Protein AF-G2LES9-F1 (afdb_monomer_lite)

Secondary structure (DSSP, 8-state):
--HHHHHHHHT--HHHHHHHHHHHT--SS--HHHHHHHHHHHHHTSTT--SHHHHHHHHHHHHHHHHHHHHHHHHHHHHHHHHHHHHHHHHHH--SHHHHHHHHHHHHHHHHHHHHHHHHHHHHHHHTT-S--TT--------------S---------

Organism: Chloracidobacterium thermophilum (strain B) (NCBI:txid981222)

pLDDT: mean 82.45, std 17.4, range [36.31, 98.56]

Foldseek 3Di:
DALVVVCVVVVHDSVVVCVVCVVVVVPRRDPVVVVVVVVVLCVQCLVPPPDPVSSVVSNVVLVVVVVVLVVVLVVLVVVLVVLCVQLVVQLVPDPDPVSVVVSVVSNVVSVVSVVVSVVVSVVVCVVSVVPPPVDPPPPDDDDDPDPPDPDDPDDDDDD

Radius of gyration: 29.1 Å; chains: 1; bounding box: 66×72×70 Å

Structure (mmCIF, N/CA/C/O backbone):
data_AF-G2LES9-F1
#
_entry.id   AF-G2LES9-F1
#
loop_
_atom_site.group_PDB
_atom_site.id
_atom_site.type_symbol
_atom_site.label_atom_id
_atom_site.label_alt_id
_atom_site.label_comp_id
_atom_site.label_asym_id
_atom_site.label_entity_id
_atom_site.label_seq_id
_atom_site.pdbx_PDB_ins_code
_atom_site.Cartn_x
_atom_site.Cartn_y
_atom_site.Cartn_z
_atom_site.occupancy
_atom_site.B_iso_or_equiv
_atom_site.auth_seq_id
_atom_site.auth_comp_id
_atom_site.auth_asym_id
_atom_site.auth_atom_id
_atom_site.pdbx_PDB_model_num
ATOM 1 N N . MET A 1 1 ? 8.721 14.436 -26.301 1.00 60.56 1 MET A N 1
ATOM 2 C CA . MET A 1 1 ? 8.554 14.852 -27.720 1.00 60.56 1 MET A CA 1
ATOM 3 C C . MET A 1 1 ? 9.693 15.805 -28.060 1.00 60.56 1 MET A C 1
ATOM 5 O O . MET A 1 1 ? 9.880 16.737 -27.299 1.00 60.56 1 MET A O 1
ATOM 9 N N . SER A 1 2 ? 10.484 15.575 -29.116 1.00 77.31 2 SER A N 1
ATOM 10 C CA . SER A 1 2 ? 11.692 16.388 -29.361 1.00 77.31 2 SER A CA 1
ATOM 11 C C . SER A 1 2 ? 11.376 17.762 -29.967 1.00 7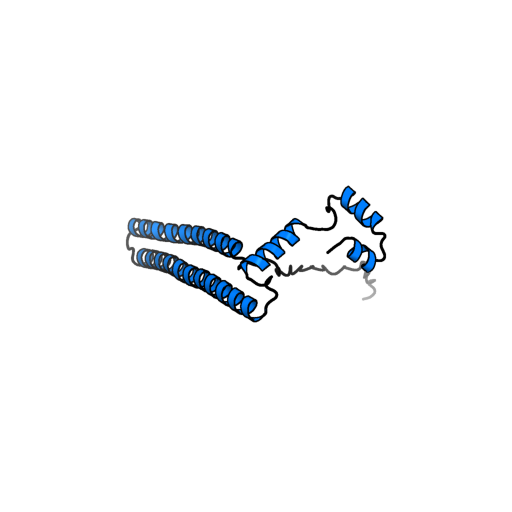7.31 2 SER A C 1
ATOM 13 O O . SER A 1 2 ? 10.413 17.911 -30.722 1.00 77.31 2 SER A O 1
ATOM 15 N N . PHE A 1 3 ? 12.233 18.760 -29.723 1.00 83.88 3 PHE A N 1
ATOM 16 C CA . PHE A 1 3 ? 12.099 20.095 -30.329 1.00 83.88 3 PHE A CA 1
ATOM 17 C C . PHE A 1 3 ? 12.134 20.090 -31.864 1.00 83.88 3 PHE A C 1
ATOM 19 O O . PHE A 1 3 ? 11.560 20.978 -32.483 1.00 83.88 3 PHE A O 1
ATOM 26 N N . GLY A 1 4 ? 12.753 19.088 -32.499 1.00 82.25 4 GLY A N 1
ATOM 27 C CA . GLY A 1 4 ? 12.706 18.938 -33.961 1.00 82.25 4 GLY A CA 1
ATOM 28 C C . GLY A 1 4 ? 11.319 18.537 -34.477 1.00 82.25 4 GLY A C 1
ATOM 29 O O . GLY A 1 4 ? 10.878 19.011 -35.523 1.00 82.25 4 GLY A O 1
ATOM 30 N N . LEU A 1 5 ? 10.604 17.710 -33.712 1.00 79.56 5 LEU A N 1
ATOM 31 C CA . LEU A 1 5 ? 9.234 17.307 -34.025 1.00 79.56 5 LEU A CA 1
ATOM 32 C C . LEU A 1 5 ? 8.253 18.465 -33.779 1.00 79.56 5 LEU A C 1
ATOM 34 O O . LEU A 1 5 ? 7.326 18.663 -34.559 1.00 79.56 5 LEU A O 1
ATOM 38 N N . LEU A 1 6 ? 8.513 19.272 -32.744 1.00 81.81 6 LEU A N 1
ATOM 39 C CA . LEU A 1 6 ? 7.775 20.502 -32.445 1.00 81.81 6 LEU A CA 1
ATOM 40 C C . LEU A 1 6 ? 7.964 21.559 -33.551 1.00 81.81 6 LEU A C 1
ATOM 42 O O . LEU A 1 6 ? 6.986 22.099 -34.059 1.00 81.81 6 LEU A O 1
ATOM 46 N N . ALA A 1 7 ? 9.210 21.783 -33.981 1.00 87.81 7 ALA A N 1
ATOM 47 C CA . ALA A 1 7 ? 9.557 22.670 -35.092 1.00 87.81 7 ALA A CA 1
ATOM 48 C C . ALA A 1 7 ? 8.805 22.295 -36.376 1.00 87.81 7 ALA A C 1
ATOM 50 O O . ALA A 1 7 ? 8.155 23.134 -36.994 1.00 87.81 7 ALA A O 1
ATOM 51 N N . SER A 1 8 ? 8.828 21.006 -36.725 1.00 88.06 8 SER A N 1
ATOM 52 C CA . SER A 1 8 ? 8.181 20.491 -37.936 1.00 88.06 8 SER A CA 1
ATOM 53 C C . SER A 1 8 ? 6.654 20.592 -37.874 1.00 88.06 8 SER A C 1
ATOM 55 O O . SER A 1 8 ? 6.022 20.912 -38.873 1.00 88.06 8 SER A O 1
ATOM 57 N N . ARG A 1 9 ? 6.050 20.345 -36.703 1.00 88.62 9 ARG A N 1
ATOM 58 C CA . ARG A 1 9 ? 4.591 20.392 -36.520 1.00 88.62 9 ARG A CA 1
ATOM 59 C C . ARG A 1 9 ? 4.026 21.808 -36.619 1.00 88.62 9 ARG A C 1
ATOM 61 O O . ARG A 1 9 ? 2.934 21.977 -37.146 1.00 88.62 9 ARG A O 1
ATOM 68 N N . TYR A 1 10 ? 4.742 22.794 -36.088 1.00 88.56 10 TYR A N 1
ATOM 69 C CA . TYR A 1 10 ? 4.253 24.173 -36.004 1.00 88.56 10 TYR A CA 1
ATOM 70 C C . TYR A 1 10 ? 4.901 25.114 -37.028 1.00 88.56 10 TYR A C 1
ATOM 72 O O . TYR A 1 10 ? 4.601 26.303 -37.026 1.00 88.56 10 TYR A O 1
ATOM 80 N N . GLY A 1 11 ? 5.784 24.607 -37.897 1.00 89.06 11 GLY A N 1
ATOM 81 C CA . GLY A 1 11 ? 6.499 25.421 -38.887 1.00 89.06 11 GLY A CA 1
ATOM 82 C C . GLY A 1 11 ? 7.438 26.457 -38.259 1.00 89.06 11 GLY A C 1
ATOM 83 O O . GLY A 1 11 ? 7.713 27.490 -38.861 1.00 89.06 11 GLY A O 1
ATOM 84 N N . ILE A 1 12 ? 7.904 26.206 -37.033 1.00 88.88 12 ILE A N 1
ATOM 85 C CA . ILE A 1 12 ? 8.750 27.126 -36.265 1.00 88.88 12 ILE A CA 1
ATOM 86 C C . ILE A 1 12 ? 10.206 26.679 -36.389 1.00 88.88 12 ILE A C 1
ATOM 88 O O . ILE A 1 12 ? 10.505 25.489 -36.317 1.00 88.88 12 ILE A O 1
ATOM 92 N N . ASP A 1 13 ? 11.132 27.631 -36.514 1.00 90.88 13 ASP A N 1
ATOM 93 C CA . ASP A 1 13 ? 12.568 27.349 -36.482 1.00 90.88 13 ASP A CA 1
ATOM 94 C C . ASP A 1 13 ? 12.971 26.633 -35.176 1.00 90.88 13 ASP A C 1
ATOM 96 O O . ASP A 1 13 ? 12.732 27.114 -34.063 1.00 90.88 13 ASP A O 1
ATOM 100 N N . LYS A 1 14 ? 13.649 25.487 -35.307 1.00 85.50 14 LYS A N 1
ATOM 101 C CA . LYS A 1 14 ? 14.159 24.712 -34.169 1.00 85.50 14 LYS A CA 1
ATOM 102 C C . LYS A 1 14 ? 15.077 25.561 -33.288 1.00 85.50 14 LYS A C 1
ATOM 104 O O . LYS A 1 14 ? 15.033 25.426 -32.065 1.00 85.50 14 LYS A O 1
ATOM 109 N N . ALA A 1 15 ? 15.894 26.439 -33.875 1.00 88.06 15 ALA A N 1
ATOM 110 C CA . ALA A 1 15 ? 16.781 27.287 -33.087 1.00 88.06 15 ALA A CA 1
ATOM 111 C C . ALA A 1 15 ? 16.002 28.349 -32.291 1.00 88.06 15 ALA A C 1
ATOM 113 O O . ALA A 1 15 ? 16.407 28.680 -31.176 1.00 88.06 15 ALA A O 1
ATOM 114 N N . ALA A 1 16 ? 14.855 28.826 -32.787 1.00 88.12 16 ALA A N 1
ATOM 115 C CA . ALA A 1 16 ? 13.952 29.697 -32.034 1.00 88.12 16 ALA A CA 1
ATOM 116 C C . ALA A 1 16 ? 13.348 28.987 -30.812 1.00 88.12 16 ALA A C 1
ATOM 118 O O . ALA A 1 16 ? 13.348 29.556 -29.720 1.00 88.12 16 ALA A O 1
ATOM 119 N N . ILE A 1 17 ? 12.931 27.726 -30.968 1.00 84.31 17 ILE A N 1
ATOM 120 C CA . ILE A 1 17 ? 12.437 26.894 -29.858 1.00 84.31 17 ILE A CA 1
ATOM 121 C C . ILE A 1 17 ? 13.537 26.682 -28.810 1.00 84.31 17 ILE A C 1
ATOM 123 O O . ILE A 1 17 ? 13.289 26.875 -27.626 1.00 84.31 17 ILE A O 1
ATOM 127 N N . VAL A 1 18 ? 14.768 26.364 -29.226 1.00 84.38 18 VAL A N 1
ATOM 128 C CA . VAL A 1 18 ? 15.907 26.179 -28.303 1.00 84.38 18 VAL A CA 1
ATOM 129 C C . VAL A 1 18 ? 16.261 27.470 -27.560 1.00 84.38 18 VAL A C 1
ATOM 131 O O . VAL A 1 18 ? 16.533 27.430 -26.361 1.00 84.38 18 VAL A O 1
ATOM 134 N N . ARG A 1 19 ? 16.261 28.625 -28.243 1.00 88.69 19 ARG A N 1
ATOM 135 C CA . ARG A 1 19 ? 16.513 29.929 -27.604 1.00 88.69 19 ARG A CA 1
ATOM 136 C C . ARG A 1 19 ? 15.467 30.227 -26.532 1.00 88.69 19 ARG A C 1
ATOM 138 O O . ARG A 1 19 ? 15.832 30.618 -25.427 1.00 88.69 19 ARG A O 1
ATOM 145 N N . ARG A 1 20 ? 14.191 29.987 -26.841 1.00 83.88 20 ARG A N 1
ATOM 146 C CA . ARG A 1 20 ? 13.083 30.192 -25.905 1.00 83.88 20 ARG A CA 1
ATOM 147 C C . ARG A 1 20 ? 13.129 29.213 -24.733 1.00 83.88 20 ARG A C 1
ATOM 149 O O . ARG A 1 20 ? 13.040 29.636 -23.590 1.00 83.88 20 ARG A O 1
ATOM 156 N N . ALA A 1 21 ? 13.393 27.937 -25.004 1.00 83.88 21 ALA A N 1
ATOM 157 C CA . ALA A 1 21 ? 13.561 26.916 -23.977 1.00 83.88 21 ALA A CA 1
ATOM 158 C C . ALA A 1 21 ? 14.704 27.239 -23.000 1.00 83.88 21 ALA A C 1
ATOM 160 O O . ALA A 1 21 ? 14.560 27.024 -21.803 1.00 83.88 21 ALA A O 1
ATOM 161 N N . LYS A 1 22 ? 15.820 27.806 -23.480 1.00 79.31 22 LYS A N 1
ATOM 162 C CA . LYS A 1 22 ? 16.904 28.288 -22.607 1.00 79.31 22 LYS A CA 1
ATOM 163 C C . LYS A 1 22 ? 16.504 29.513 -21.783 1.00 79.31 22 LYS A C 1
ATOM 165 O O . LYS A 1 22 ? 16.869 29.580 -20.617 1.00 79.31 22 LYS A O 1
ATOM 170 N N . ALA A 1 23 ? 15.782 30.462 -22.379 1.00 84.00 23 ALA A N 1
ATOM 171 C CA . ALA A 1 23 ? 15.330 31.672 -21.692 1.00 84.00 23 ALA A CA 1
ATOM 172 C C . ALA A 1 23 ? 14.289 31.376 -20.598 1.00 84.00 23 ALA A C 1
ATOM 174 O O . ALA A 1 23 ? 14.277 32.044 -19.570 1.00 84.00 23 ALA A O 1
ATOM 175 N N . GLU A 1 24 ? 13.447 30.363 -20.809 1.00 81.25 24 GLU A N 1
ATOM 176 C CA . GLU A 1 24 ? 12.336 30.005 -19.918 1.00 81.25 24 GLU A CA 1
ATOM 177 C C . GLU A 1 24 ? 12.592 28.724 -19.094 1.00 81.25 24 GLU A C 1
ATOM 179 O O . GLU A 1 24 ? 11.729 28.283 -18.340 1.00 81.25 24 GLU A O 1
ATOM 184 N N . GLY A 1 25 ? 13.774 28.111 -19.219 1.00 73.50 25 GLY A N 1
ATOM 185 C CA . GLY A 1 25 ? 14.173 26.941 -18.428 1.00 73.50 25 GLY A CA 1
ATOM 186 C C . GLY A 1 25 ? 13.487 25.618 -18.802 1.00 73.50 25 GLY A C 1
ATOM 187 O O . GLY A 1 25 ? 13.431 24.712 -17.979 1.00 73.50 25 GLY A O 1
ATOM 188 N N . TRP A 1 26 ? 12.987 25.464 -20.031 1.00 69.88 26 TRP A N 1
ATOM 189 C CA . TRP A 1 26 ? 12.233 24.280 -20.482 1.00 69.88 26 TRP A CA 1
ATOM 190 C C . TRP A 1 26 ? 13.097 23.027 -20.762 1.00 69.88 26 TRP A C 1
ATOM 192 O O . TRP A 1 26 ? 12.565 21.988 -21.152 1.00 69.88 26 TRP A O 1
ATOM 202 N N . GLY A 1 27 ? 14.424 23.105 -20.605 1.00 69.88 27 GLY A N 1
ATOM 203 C CA . GLY A 1 27 ? 15.362 22.021 -20.942 1.00 69.88 27 GLY A CA 1
ATOM 204 C C . GLY A 1 27 ? 15.703 21.933 -22.440 1.0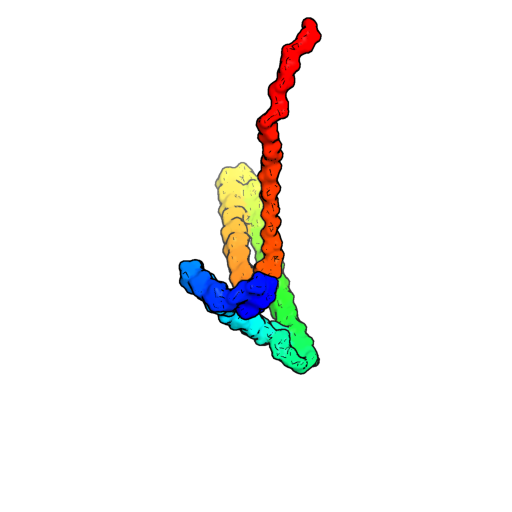0 69.88 27 GLY A C 1
ATOM 205 O O . GLY A 1 27 ? 15.467 22.868 -23.203 1.00 69.88 27 GLY A O 1
ATOM 206 N N . ASP A 1 28 ? 16.298 20.820 -22.881 1.00 66.94 28 ASP A N 1
ATOM 207 C CA . ASP A 1 28 ? 16.751 20.601 -24.272 1.00 66.94 28 ASP A CA 1
ATOM 208 C C . ASP A 1 28 ? 15.706 19.911 -25.176 1.00 66.94 28 ASP A C 1
ATOM 210 O O . ASP A 1 28 ? 15.983 19.572 -26.331 1.00 66.94 28 ASP A O 1
ATOM 214 N N . GLY A 1 29 ? 14.478 19.749 -24.669 1.00 63.19 29 GLY A N 1
ATOM 215 C CA . GLY A 1 29 ? 13.369 19.120 -25.390 1.00 63.19 29 GLY A CA 1
ATOM 216 C C . GLY A 1 29 ? 13.423 17.597 -25.386 1.00 63.19 29 GLY A C 1
ATOM 217 O O . GLY A 1 29 ? 12.623 16.943 -26.058 1.00 63.19 29 GLY A O 1
ATOM 218 N N . THR A 1 30 ? 14.351 17.028 -24.628 1.00 64.88 30 THR A N 1
ATOM 219 C CA . THR A 1 30 ? 14.457 15.607 -24.340 1.00 64.88 30 THR A CA 1
ATOM 220 C C . THR A 1 30 ? 14.405 15.433 -22.832 1.00 64.88 30 THR A C 1
ATOM 222 O O . THR A 1 30 ? 15.368 15.716 -22.130 1.00 64.88 30 THR A O 1
ATOM 225 N N . ASP A 1 31 ? 13.284 14.931 -22.309 1.00 70.00 31 ASP A N 1
ATOM 226 C CA . ASP A 1 31 ? 13.271 14.432 -20.936 1.00 70.00 31 ASP A CA 1
ATOM 227 C C . ASP A 1 31 ? 14.023 13.091 -20.914 1.00 70.00 31 ASP A C 1
ATOM 229 O O . ASP A 1 31 ? 13.454 12.002 -21.026 1.00 70.00 31 ASP A O 1
ATOM 233 N N . ALA A 1 32 ? 15.354 13.174 -20.845 1.00 71.44 32 ALA A N 1
ATOM 234 C CA . ALA A 1 32 ? 16.221 12.008 -20.742 1.00 71.44 32 ALA A CA 1
ATOM 235 C C . ALA A 1 32 ? 15.863 11.158 -19.512 1.00 71.44 32 ALA A C 1
ATOM 237 O O . ALA A 1 32 ? 15.980 9.934 -19.560 1.00 71.44 32 ALA A O 1
ATOM 238 N N . ALA A 1 33 ? 15.364 11.782 -18.439 1.00 69.50 33 ALA A N 1
ATOM 239 C CA . ALA A 1 33 ? 14.918 11.079 -17.246 1.00 69.50 33 ALA A CA 1
ATOM 240 C C . ALA A 1 33 ? 13.649 10.256 -17.530 1.00 69.50 33 ALA A C 1
ATOM 242 O O . ALA A 1 33 ? 13.571 9.098 -17.125 1.00 69.50 33 ALA A O 1
ATOM 243 N N . GLU A 1 34 ? 12.683 10.795 -18.277 1.00 71.00 34 GLU A N 1
ATOM 244 C CA . GLU A 1 34 ? 11.498 10.063 -18.749 1.00 71.00 34 GLU A CA 1
ATOM 245 C C . GLU A 1 34 ? 11.881 8.893 -19.654 1.00 71.00 34 GLU A C 1
ATOM 247 O O . GLU A 1 34 ? 11.397 7.775 -19.470 1.00 71.00 34 GLU A O 1
ATOM 252 N N . MET A 1 35 ? 12.800 9.115 -20.594 1.00 73.31 35 MET A N 1
ATOM 253 C CA . MET A 1 35 ? 13.279 8.058 -21.485 1.00 73.31 35 MET A CA 1
ATOM 254 C C . MET A 1 35 ? 13.954 6.920 -20.714 1.00 73.31 35 MET A C 1
ATOM 256 O O . MET A 1 35 ? 13.711 5.747 -21.012 1.00 73.31 35 MET A O 1
ATOM 260 N N . VAL A 1 36 ? 14.772 7.254 -19.711 1.00 79.69 36 VAL A N 1
ATOM 261 C CA . VAL A 1 36 ? 15.402 6.273 -18.819 1.00 79.69 36 VAL A CA 1
ATOM 262 C C . VAL A 1 36 ? 14.345 5.525 -18.009 1.00 79.69 36 VAL A C 1
ATOM 264 O O . VAL A 1 36 ? 14.377 4.296 -18.008 1.00 79.69 36 VAL A O 1
ATOM 267 N N . ARG A 1 37 ? 13.365 6.216 -17.404 1.00 80.31 37 ARG A N 1
ATOM 268 C CA . ARG A 1 37 ? 12.254 5.580 -16.668 1.00 80.31 37 ARG A CA 1
ATOM 269 C C . ARG A 1 37 ? 11.488 4.590 -17.546 1.00 80.31 37 ARG A C 1
ATOM 271 O O . ARG A 1 37 ? 11.295 3.445 -17.145 1.00 80.31 37 ARG A O 1
ATOM 278 N N . ARG A 1 38 ? 11.124 4.982 -18.773 1.00 77.25 38 ARG A N 1
ATOM 279 C CA . ARG A 1 38 ? 10.398 4.113 -19.714 1.00 77.25 38 ARG A CA 1
ATOM 280 C C . ARG A 1 38 ? 11.211 2.880 -20.101 1.00 77.25 38 ARG A C 1
ATOM 282 O O . ARG A 1 38 ? 10.670 1.782 -20.176 1.00 77.25 38 ARG A O 1
ATOM 289 N N . LYS A 1 39 ? 12.512 3.049 -20.357 1.00 83.12 39 LYS A N 1
ATOM 290 C CA . LYS A 1 39 ? 13.395 1.937 -20.733 1.00 83.12 39 LYS A CA 1
ATOM 291 C C . LYS A 1 39 ? 13.650 0.990 -19.559 1.00 83.12 39 LYS A C 1
ATOM 293 O O . LYS A 1 39 ? 13.611 -0.218 -19.762 1.00 83.12 39 LYS A O 1
ATOM 298 N N . ALA A 1 40 ? 13.854 1.526 -18.357 1.00 83.75 40 ALA A N 1
ATOM 299 C CA . ALA A 1 40 ? 13.986 0.736 -17.138 1.00 83.75 40 ALA A CA 1
ATOM 300 C C . ALA A 1 40 ? 12.710 -0.078 -16.876 1.00 83.75 40 ALA A C 1
ATOM 302 O O . ALA A 1 40 ? 12.791 -1.285 -16.668 1.00 83.75 40 ALA A O 1
ATOM 303 N N . MET A 1 41 ? 11.530 0.538 -17.007 1.00 81.75 41 MET A N 1
ATOM 304 C CA . MET A 1 41 ? 10.255 -0.170 -16.871 1.00 81.75 41 MET A 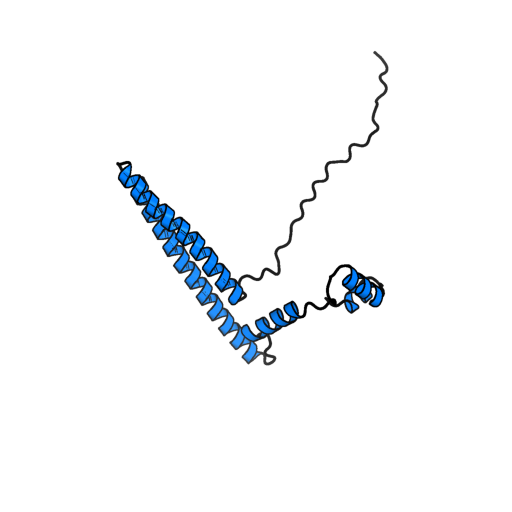CA 1
ATOM 305 C C . MET A 1 41 ? 10.095 -1.272 -17.924 1.00 81.75 41 MET A C 1
ATOM 307 O O . MET A 1 41 ? 9.678 -2.383 -17.606 1.00 81.75 41 MET A O 1
ATOM 311 N N . ALA A 1 42 ? 10.489 -1.012 -19.174 1.00 82.69 42 ALA A N 1
ATOM 312 C CA . ALA A 1 42 ? 10.446 -2.023 -20.227 1.00 82.69 42 ALA A CA 1
ATOM 313 C C . ALA A 1 42 ? 11.395 -3.210 -19.977 1.00 82.69 42 ALA A C 1
ATOM 315 O O . ALA A 1 42 ? 11.112 -4.328 -20.405 1.00 82.69 42 ALA A O 1
ATOM 316 N N . GLN A 1 43 ? 12.512 -2.984 -19.281 1.00 84.88 43 GLN A N 1
ATOM 317 C CA . GLN A 1 43 ? 13.412 -4.054 -18.845 1.00 84.88 43 GLN A CA 1
ATOM 318 C C . GLN A 1 43 ? 12.814 -4.857 -17.690 1.00 84.88 43 GLN A C 1
ATOM 320 O O . GLN A 1 43 ? 12.817 -6.081 -17.754 1.00 84.88 43 GLN A O 1
ATOM 325 N N . VAL A 1 44 ? 12.263 -4.179 -16.679 1.00 82.56 44 VAL A N 1
ATOM 326 C CA . VAL A 1 44 ? 11.629 -4.819 -15.513 1.00 82.56 44 VAL A CA 1
ATOM 327 C C . VAL A 1 44 ? 10.428 -5.675 -15.927 1.00 82.56 44 VAL A C 1
ATOM 329 O O . VAL A 1 44 ? 10.266 -6.784 -15.436 1.00 82.56 44 VAL A O 1
ATOM 332 N N . THR A 1 45 ? 9.616 -5.191 -16.868 1.00 77.94 45 THR A N 1
ATOM 333 C CA . THR A 1 45 ? 8.404 -5.878 -17.359 1.00 77.94 45 THR A CA 1
ATOM 334 C C . THR A 1 45 ? 8.661 -6.860 -18.505 1.00 77.94 45 THR A C 1
ATOM 336 O O . THR A 1 45 ? 7.723 -7.446 -19.037 1.00 77.94 45 THR A O 1
ATOM 339 N N . GLY A 1 46 ? 9.908 -6.992 -18.972 1.00 80.44 46 GLY A N 1
ATOM 340 C CA . GLY A 1 46 ? 10.253 -7.854 -20.107 1.00 80.44 46 GLY A CA 1
ATOM 341 C C . GLY A 1 46 ? 9.770 -7.370 -21.481 1.00 80.44 46 GLY A C 1
ATOM 342 O O . GLY A 1 46 ? 10.045 -8.014 -22.492 1.00 80.44 46 GLY A O 1
ATOM 343 N N . THR A 1 47 ? 9.110 -6.212 -21.578 1.00 80.44 47 THR A N 1
ATOM 344 C CA . THR A 1 47 ? 8.601 -5.669 -22.854 1.00 80.44 47 THR A CA 1
ATOM 345 C C . THR A 1 47 ? 9.699 -5.187 -23.809 1.00 80.44 47 THR A C 1
ATOM 347 O O . THR A 1 47 ? 9.429 -4.977 -24.992 1.00 80.44 47 THR A O 1
ATOM 350 N N . ALA A 1 48 ? 10.940 -5.054 -23.327 1.00 84.00 48 ALA A N 1
ATOM 351 C CA . ALA A 1 48 ? 12.123 -4.791 -24.148 1.00 84.00 48 ALA A CA 1
ATOM 352 C C . ALA A 1 48 ? 12.660 -6.034 -24.892 1.00 84.00 48 ALA A C 1
ATOM 354 O O . ALA A 1 48 ? 13.512 -5.884 -25.770 1.00 84.00 48 ALA A O 1
ATOM 355 N N . ILE A 1 49 ? 12.202 -7.246 -24.549 1.00 85.19 49 ILE A N 1
ATOM 356 C CA . ILE A 1 49 ? 12.627 -8.494 -25.198 1.00 85.19 49 ILE A CA 1
ATOM 357 C C . ILE A 1 49 ? 12.051 -8.550 -26.620 1.00 85.19 49 ILE A C 1
ATOM 359 O O . ILE A 1 49 ? 10.858 -8.336 -26.830 1.00 85.19 49 ILE A O 1
ATOM 363 N N . THR A 1 50 ? 12.902 -8.826 -27.609 1.00 86.81 50 THR A N 1
ATOM 364 C CA . THR A 1 50 ? 12.516 -8.871 -29.031 1.00 86.81 50 THR A CA 1
ATOM 365 C C . THR A 1 50 ? 11.931 -10.214 -29.459 1.00 86.81 50 THR A C 1
ATOM 367 O O . THR A 1 50 ? 11.107 -10.253 -30.367 1.00 86.81 50 THR A O 1
ATOM 370 N N . ASP A 1 51 ? 12.352 -11.300 -28.812 1.00 94.00 51 ASP A N 1
ATOM 371 C CA . ASP A 1 51 ? 11.825 -12.647 -29.024 1.00 94.00 51 ASP A CA 1
ATOM 372 C C . ASP A 1 51 ? 10.389 -12.755 -28.465 1.00 94.00 51 ASP A C 1
ATOM 374 O O . ASP A 1 51 ? 10.197 -12.496 -27.272 1.00 94.00 51 ASP A O 1
ATOM 378 N N . PRO A 1 52 ? 9.377 -13.099 -29.287 1.00 90.12 52 PRO A N 1
ATOM 379 C CA . PRO A 1 52 ? 7.979 -13.087 -28.855 1.00 90.12 52 PRO A CA 1
ATOM 380 C C . PRO A 1 52 ? 7.659 -14.059 -27.716 1.00 90.12 52 PRO A C 1
ATOM 382 O O . PRO A 1 52 ? 6.916 -13.691 -26.808 1.00 90.12 52 PRO A O 1
ATOM 385 N N . GLU A 1 53 ? 8.224 -15.269 -27.736 1.00 91.69 53 GLU A N 1
ATOM 386 C CA . GLU A 1 53 ? 7.952 -16.300 -26.726 1.00 91.69 53 GLU A CA 1
ATOM 387 C C . GLU A 1 53 ? 8.567 -15.911 -25.381 1.00 91.69 53 GLU A C 1
ATOM 389 O O . GLU A 1 53 ? 7.897 -15.925 -24.348 1.00 91.69 53 GLU A O 1
ATOM 394 N N . LYS A 1 54 ? 9.826 -15.462 -25.393 1.00 87.81 54 LYS A N 1
ATOM 395 C CA . LYS A 1 54 ? 10.506 -14.981 -24.182 1.00 87.81 54 LYS A CA 1
ATOM 396 C C . LYS A 1 54 ? 9.867 -13.711 -23.634 1.00 87.81 54 LYS A C 1
ATOM 398 O O . LYS A 1 54 ? 9.824 -13.529 -22.419 1.00 87.81 54 LYS A O 1
ATOM 403 N N . ARG A 1 55 ? 9.372 -12.832 -24.510 1.00 86.06 55 ARG A N 1
ATOM 404 C CA . ARG A 1 55 ? 8.632 -11.636 -24.102 1.00 86.06 55 ARG A CA 1
ATOM 405 C C . ARG A 1 55 ? 7.319 -12.006 -23.418 1.00 86.06 55 ARG A C 1
ATOM 407 O O . ARG A 1 55 ? 7.025 -11.420 -22.384 1.00 86.06 55 ARG A O 1
ATOM 414 N N . ALA A 1 56 ? 6.554 -12.948 -23.971 1.00 88.12 56 ALA A N 1
ATOM 415 C CA . ALA A 1 56 ? 5.311 -13.416 -23.360 1.00 88.12 56 ALA A CA 1
ATOM 416 C C . ALA A 1 56 ? 5.569 -13.997 -21.963 1.00 88.12 56 ALA A C 1
ATOM 418 O O . ALA A 1 56 ? 4.994 -13.511 -20.996 1.00 88.12 56 ALA A O 1
ATOM 419 N N . ALA A 1 57 ? 6.539 -14.909 -21.837 1.00 89.00 57 ALA A N 1
ATOM 420 C CA . ALA A 1 57 ? 6.907 -15.494 -20.548 1.00 89.00 57 ALA A CA 1
ATOM 421 C C . ALA A 1 57 ? 7.338 -14.439 -19.511 1.00 89.00 57 ALA A C 1
ATOM 423 O O . ALA A 1 57 ? 6.950 -14.508 -18.347 1.00 89.00 57 ALA A O 1
ATOM 424 N N . ALA A 1 58 ? 8.114 -13.431 -19.925 1.00 86.12 58 ALA A N 1
ATOM 425 C CA . ALA A 1 58 ? 8.537 -12.359 -19.027 1.00 86.12 58 ALA A CA 1
ATOM 426 C C . ALA A 1 58 ? 7.373 -11.451 -18.592 1.00 86.12 58 ALA A C 1
ATOM 428 O O . ALA A 1 58 ? 7.336 -11.017 -17.441 1.00 86.12 58 ALA A O 1
ATOM 429 N N . ILE A 1 59 ? 6.417 -11.185 -19.490 1.00 86.75 59 ILE A N 1
ATOM 430 C CA . ILE A 1 59 ? 5.189 -10.451 -19.162 1.00 86.75 59 ILE A CA 1
ATOM 431 C C . ILE A 1 59 ? 4.336 -11.252 -18.178 1.00 86.75 59 ILE A C 1
ATOM 433 O O . ILE A 1 59 ? 3.871 -10.673 -17.201 1.00 86.75 59 ILE A O 1
ATOM 437 N N . ASP A 1 60 ? 4.168 -12.557 -18.394 1.00 89.06 60 ASP A N 1
ATOM 438 C CA . ASP A 1 60 ? 3.388 -13.423 -17.505 1.00 89.06 60 ASP A CA 1
ATOM 439 C C . ASP A 1 60 ? 3.992 -13.438 -16.097 1.00 89.06 60 ASP A C 1
ATOM 441 O O . ASP A 1 60 ? 3.292 -13.186 -15.120 1.00 89.06 60 ASP A O 1
ATOM 445 N N . THR A 1 61 ? 5.315 -13.589 -15.985 1.00 88.75 61 THR A N 1
ATOM 446 C CA . THR A 1 61 ? 6.016 -13.485 -14.694 1.00 88.75 61 THR A CA 1
ATOM 447 C C . THR A 1 61 ? 5.829 -12.110 -14.041 1.00 88.75 61 THR A C 1
ATOM 449 O O . THR A 1 61 ? 5.557 -12.018 -12.844 1.00 88.75 61 THR A O 1
ATOM 452 N N . ALA A 1 62 ? 5.949 -11.016 -14.800 1.00 88.19 62 ALA A N 1
ATOM 453 C CA . ALA A 1 62 ? 5.719 -9.673 -14.264 1.00 88.19 62 ALA A CA 1
ATOM 454 C C . ALA A 1 62 ? 4.262 -9.480 -13.797 1.00 88.19 62 ALA A C 1
ATOM 456 O O . ALA A 1 62 ? 4.019 -8.837 -12.773 1.00 88.19 62 ALA A O 1
ATOM 457 N N . ALA A 1 63 ? 3.298 -10.059 -14.516 1.00 89.50 63 ALA A N 1
ATOM 458 C CA . ALA A 1 63 ? 1.883 -10.030 -14.171 1.00 89.50 63 ALA A CA 1
ATOM 459 C C . ALA A 1 63 ? 1.579 -10.858 -12.914 1.00 89.50 63 ALA A C 1
ATOM 461 O O . ALA A 1 63 ? 0.803 -10.412 -12.069 1.00 89.50 63 ALA A O 1
ATOM 462 N N . GLU A 1 64 ? 2.209 -12.020 -12.745 1.00 92.81 64 GLU A N 1
ATOM 463 C CA . GLU A 1 64 ? 2.093 -12.845 -11.537 1.00 92.81 64 GLU A CA 1
ATOM 464 C C . GLU A 1 64 ? 2.590 -12.096 -10.297 1.00 92.81 64 GLU A C 1
ATOM 466 O O . GLU A 1 64 ? 1.859 -11.996 -9.309 1.00 92.81 64 GLU A O 1
ATOM 471 N N . LEU A 1 65 ? 3.772 -11.474 -10.384 1.00 90.19 65 LEU A N 1
ATOM 472 C CA . LEU A 1 65 ? 4.328 -10.649 -9.307 1.00 90.19 65 LEU A CA 1
ATOM 473 C C . LEU A 1 65 ? 3.418 -9.458 -8.971 1.00 90.19 65 LEU A C 1
ATOM 475 O O . LEU A 1 65 ? 3.174 -9.161 -7.800 1.00 90.19 65 LEU A O 1
ATOM 479 N N . ALA A 1 66 ? 2.874 -8.783 -9.986 1.00 91.31 66 ALA A N 1
ATOM 480 C CA . ALA A 1 66 ? 1.905 -7.707 -9.791 1.00 91.31 66 ALA A CA 1
ATOM 481 C C . ALA A 1 66 ? 0.626 -8.204 -9.098 1.00 91.31 66 ALA A C 1
ATOM 483 O O . ALA A 1 66 ? 0.099 -7.544 -8.197 1.00 91.31 66 ALA A O 1
ATOM 484 N N . ALA A 1 67 ? 0.132 -9.376 -9.493 1.00 93.75 67 ALA A N 1
ATOM 485 C CA . ALA A 1 67 ? -1.053 -9.979 -8.907 1.00 93.75 67 ALA A CA 1
ATOM 486 C C . ALA A 1 67 ? -0.825 -10.378 -7.439 1.00 93.75 67 ALA A C 1
ATOM 488 O O . ALA A 1 67 ? -1.734 -10.212 -6.626 1.00 93.75 67 ALA A O 1
ATOM 489 N N . ASP A 1 68 ? 0.375 -10.838 -7.077 1.00 95.81 68 ASP A N 1
ATOM 490 C CA . ASP A 1 68 ? 0.753 -11.109 -5.684 1.00 95.81 68 ASP A CA 1
ATOM 491 C C . ASP A 1 68 ? 0.729 -9.848 -4.820 1.00 95.81 68 ASP A C 1
ATOM 493 O O . ASP A 1 68 ? 0.153 -9.861 -3.729 1.00 95.81 68 ASP A O 1
ATOM 497 N N . VAL A 1 69 ? 1.286 -8.738 -5.320 1.00 95.56 69 VAL A N 1
ATOM 498 C CA . VAL A 1 69 ? 1.223 -7.438 -4.632 1.00 95.56 69 VAL A CA 1
ATOM 499 C C . VAL A 1 69 ? -0.233 -7.032 -4.400 1.00 95.56 69 VAL A C 1
ATOM 501 O O . VAL A 1 69 ? -0.611 -6.706 -3.276 1.00 95.56 69 VAL A O 1
ATOM 504 N N . ILE A 1 70 ? -1.078 -7.122 -5.431 1.00 94.62 70 ILE A N 1
ATOM 505 C CA . ILE A 1 70 ? -2.502 -6.771 -5.332 1.00 94.62 70 ILE A CA 1
ATOM 506 C C . ILE A 1 70 ? -3.225 -7.657 -4.310 1.00 94.62 70 ILE A C 1
ATOM 508 O O . ILE A 1 70 ? -3.948 -7.136 -3.460 1.00 94.62 70 ILE A O 1
ATOM 512 N N . ARG A 1 71 ? -3.027 -8.980 -4.357 1.00 97.44 71 ARG A N 1
ATOM 513 C CA . ARG A 1 71 ? -3.646 -9.920 -3.408 1.00 97.44 71 ARG A CA 1
ATOM 514 C C . ARG A 1 71 ? -3.231 -9.628 -1.972 1.00 97.44 71 ARG A C 1
ATOM 516 O O . ARG A 1 71 ? -4.079 -9.608 -1.081 1.00 97.44 71 ARG A O 1
ATOM 523 N N . ARG A 1 72 ? -1.943 -9.370 -1.737 1.00 97.31 72 ARG A N 1
ATOM 524 C CA . ARG A 1 72 ? -1.464 -9.005 -0.403 1.00 97.31 72 ARG A CA 1
ATOM 525 C C . ARG A 1 72 ? -2.084 -7.692 0.064 1.00 97.31 72 ARG A C 1
ATOM 527 O O . ARG A 1 72 ? -2.569 -7.639 1.188 1.00 97.31 72 ARG A O 1
ATOM 534 N N . HIS A 1 73 ? -2.138 -6.671 -0.791 1.00 97.25 73 HIS A N 1
ATOM 535 C CA . HIS A 1 73 ? -2.739 -5.381 -0.432 1.00 97.25 73 HIS A CA 1
ATOM 536 C C . HIS A 1 73 ? -4.215 -5.514 -0.050 1.00 97.25 73 HIS A C 1
ATOM 538 O O . HIS A 1 73 ? -4.665 -4.878 0.904 1.00 97.25 73 HIS A O 1
ATOM 544 N N . GLN A 1 74 ? -4.958 -6.379 -0.747 1.00 96.44 74 GLN A N 1
ATOM 545 C CA . GLN A 1 74 ? -6.340 -6.717 -0.399 1.00 96.44 74 GLN A CA 1
ATOM 546 C C . GLN A 1 74 ? -6.435 -7.380 0.983 1.00 96.44 74 GLN A C 1
ATOM 548 O O . GLN A 1 74 ? -7.277 -6.988 1.789 1.00 96.44 74 GLN A O 1
ATOM 553 N N . ALA 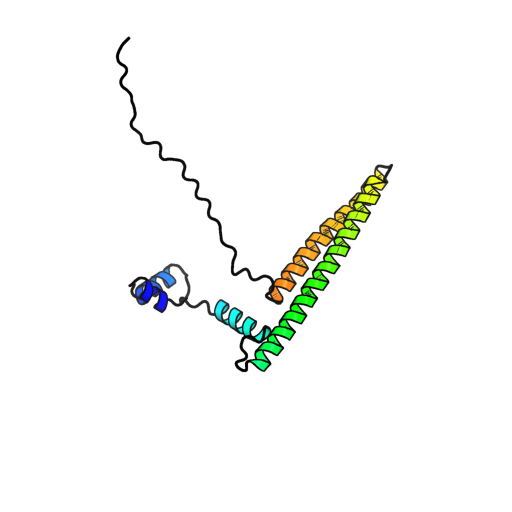A 1 75 ? -5.559 -8.343 1.282 1.00 97.69 75 ALA A N 1
ATOM 554 C CA . ALA A 1 75 ? -5.533 -9.021 2.578 1.00 97.69 75 ALA A CA 1
ATOM 555 C C . ALA A 1 75 ? -5.127 -8.085 3.734 1.00 97.69 75 ALA A C 1
ATOM 557 O O . ALA A 1 75 ? -5.708 -8.140 4.815 1.00 97.69 75 ALA A O 1
ATOM 558 N N . GLU A 1 76 ? -4.152 -7.201 3.522 1.00 97.50 76 GLU A N 1
ATOM 559 C CA . GLU A 1 76 ? -3.745 -6.187 4.504 1.00 97.50 76 GLU A CA 1
ATOM 560 C C . GLU A 1 76 ? -4.880 -5.190 4.787 1.00 97.50 76 GLU A C 1
ATOM 562 O O . GLU A 1 76 ? -5.111 -4.815 5.938 1.00 97.50 76 GLU A O 1
ATOM 567 N N . ALA A 1 77 ? -5.630 -4.790 3.755 1.00 97.12 77 ALA A N 1
ATOM 568 C CA . ALA A 1 77 ? -6.782 -3.907 3.916 1.00 97.12 77 ALA A CA 1
ATOM 569 C C . ALA A 1 77 ? -7.894 -4.555 4.758 1.00 97.12 77 ALA A C 1
ATOM 571 O O . ALA A 1 77 ? -8.555 -3.865 5.539 1.00 97.12 77 ALA A O 1
ATOM 572 N N . GLU A 1 78 ? -8.079 -5.874 4.647 1.00 97.75 78 GLU A N 1
ATOM 573 C CA . GLU A 1 78 ? -9.048 -6.599 5.471 1.00 97.75 78 GLU A CA 1
ATOM 574 C C . GLU A 1 78 ? -8.676 -6.559 6.958 1.00 97.75 78 GLU A C 1
ATOM 576 O O . GLU A 1 78 ? -9.542 -6.333 7.795 1.00 97.75 78 GLU A O 1
ATOM 581 N N . GLN A 1 79 ? -7.389 -6.640 7.304 1.00 97.06 79 GLN A N 1
ATOM 582 C CA . GLN A 1 79 ? -6.942 -6.537 8.701 1.00 97.06 79 GLN A CA 1
ATOM 583 C C . GLN A 1 79 ? -7.290 -5.173 9.320 1.00 97.06 79 GLN A C 1
ATOM 585 O O . GLN A 1 79 ? -7.729 -5.090 10.470 1.00 97.06 79 GLN A O 1
ATOM 590 N N . VAL A 1 80 ? -7.145 -4.089 8.551 1.00 97.94 80 VAL A N 1
ATOM 591 C CA . VAL A 1 80 ? -7.557 -2.744 8.988 1.00 97.94 80 VAL A CA 1
ATOM 592 C C . VAL A 1 80 ? -9.077 -2.665 9.139 1.00 97.94 80 VAL A C 1
ATOM 594 O O . VAL A 1 80 ? -9.574 -2.075 10.103 1.00 97.94 80 VAL A O 1
ATOM 597 N N . ARG A 1 81 ? -9.826 -3.284 8.217 1.00 97.81 81 ARG A N 1
ATOM 598 C CA . ARG A 1 81 ? -11.289 -3.357 8.285 1.00 97.81 81 ARG A CA 1
ATOM 599 C C . ARG A 1 81 ? -11.755 -4.113 9.528 1.00 97.81 81 ARG A C 1
ATOM 601 O O . ARG A 1 81 ? -12.657 -3.636 10.213 1.00 97.81 81 ARG A O 1
ATOM 608 N N . GLU A 1 82 ? -11.137 -5.244 9.851 1.00 98.00 82 GLU A N 1
ATOM 609 C CA . GLU A 1 82 ? -11.432 -5.994 11.072 1.00 98.00 82 GLU A CA 1
ATOM 610 C C . GLU A 1 82 ? -11.189 -5.150 12.325 1.00 98.00 82 GLU A C 1
ATOM 612 O O . GLU A 1 82 ? -12.041 -5.105 13.212 1.00 98.00 82 GLU A O 1
ATOM 617 N N . LEU A 1 83 ? -10.054 -4.446 12.398 1.00 98.00 83 LEU A N 1
ATOM 618 C CA . LEU A 1 83 ? -9.729 -3.592 13.541 1.00 98.00 83 LEU A CA 1
ATOM 619 C C . LEU A 1 83 ? -10.761 -2.469 13.726 1.00 98.00 83 LEU A C 1
ATOM 621 O O . LEU A 1 83 ? -11.191 -2.201 14.850 1.00 98.00 83 LEU A O 1
ATOM 625 N N . LEU A 1 84 ? -11.198 -1.853 12.624 1.00 98.38 84 LEU A N 1
ATOM 626 C CA . LEU A 1 84 ? -12.269 -0.859 12.635 1.00 98.38 84 LEU A CA 1
ATOM 627 C C . LEU A 1 84 ? -13.569 -1.450 13.191 1.00 98.38 84 LEU A C 1
ATOM 629 O O . LEU A 1 84 ? -14.178 -0.854 14.080 1.00 98.38 84 LEU A O 1
ATOM 633 N N . TRP A 1 85 ? -13.992 -2.615 12.691 1.00 98.38 85 TRP A N 1
ATOM 634 C CA . TRP A 1 85 ? -15.234 -3.243 13.140 1.00 98.38 85 TRP A CA 1
ATOM 635 C C . TRP A 1 85 ? -15.190 -3.640 14.610 1.00 98.38 85 TRP A C 1
ATOM 637 O O . TRP A 1 85 ? -16.147 -3.347 15.322 1.00 98.38 85 TRP A O 1
ATOM 647 N N . ARG A 1 86 ? -14.068 -4.189 15.089 1.00 98.12 86 ARG A N 1
ATOM 648 C CA . ARG A 1 86 ? -13.869 -4.495 16.515 1.00 98.12 86 ARG A CA 1
ATOM 649 C C . ARG A 1 86 ? -14.003 -3.242 17.383 1.00 98.12 86 ARG A C 1
ATOM 651 O O . ARG A 1 86 ? -14.696 -3.268 18.395 1.00 98.12 86 ARG A O 1
ATOM 658 N N . GLY A 1 87 ? -13.394 -2.126 16.971 1.00 98.25 87 GLY A N 1
ATOM 659 C CA . GLY A 1 87 ? -13.524 -0.849 17.679 1.00 98.25 87 GLY A CA 1
ATOM 660 C C . GLY A 1 87 ? -14.959 -0.310 17.682 1.00 98.25 87 GLY A C 1
ATOM 661 O O . GLY A 1 87 ? -15.437 0.174 18.706 1.00 98.25 87 GLY A O 1
ATOM 662 N N . LEU A 1 88 ? -15.676 -0.422 16.557 1.00 98.44 88 LEU A N 1
ATOM 663 C CA . LEU A 1 88 ? -17.069 0.024 16.442 1.00 98.44 88 LEU A CA 1
ATOM 664 C C . LEU A 1 88 ? -18.015 -0.829 17.288 1.00 98.44 88 LEU A C 1
ATOM 666 O O . LEU A 1 88 ? -18.916 -0.287 17.927 1.00 98.44 88 LEU A O 1
ATOM 670 N N . GLU A 1 89 ? -17.824 -2.144 17.282 1.00 98.56 89 GLU A N 1
ATOM 671 C CA . GLU A 1 89 ? -18.594 -3.085 18.088 1.00 98.56 89 GLU A CA 1
ATOM 672 C C . GLU A 1 89 ? -18.393 -2.810 19.580 1.00 98.56 89 GLU A C 1
ATOM 674 O O . GLU A 1 89 ? -19.371 -2.565 20.287 1.00 98.56 89 GLU A O 1
ATOM 679 N N . ALA A 1 90 ? -17.138 -2.714 20.033 1.00 98.25 90 ALA A N 1
ATOM 680 C CA . ALA A 1 90 ? -16.814 -2.381 21.418 1.00 98.25 90 ALA A CA 1
ATOM 681 C C . ALA A 1 90 ? -17.397 -1.021 21.836 1.00 98.25 90 ALA A C 1
ATOM 683 O O . ALA A 1 90 ? -17.990 -0.895 22.904 1.00 98.25 90 ALA A O 1
ATOM 684 N N . HIS A 1 91 ? -17.307 -0.005 20.972 1.00 98.25 91 HIS A N 1
ATOM 685 C CA . HIS A 1 91 ? -17.849 1.321 21.267 1.00 98.25 91 HIS A CA 1
ATOM 686 C C . HIS A 1 91 ? -19.384 1.320 21.374 1.00 98.25 91 HIS A C 1
ATOM 688 O O . HIS A 1 91 ? -19.951 2.090 22.151 1.00 98.25 91 HIS A O 1
ATOM 694 N N . ARG A 1 92 ? -20.076 0.485 20.587 1.00 98.06 92 ARG A N 1
ATOM 695 C CA . ARG A 1 92 ? -21.541 0.330 20.652 1.00 98.06 92 ARG A CA 1
ATOM 696 C C . ARG A 1 92 ? -21.987 -0.437 21.893 1.00 98.06 92 ARG A C 1
ATOM 698 O O . ARG A 1 92 ? -23.019 -0.084 22.451 1.00 98.06 92 ARG A O 1
ATOM 705 N N . ALA A 1 93 ? -21.232 -1.457 22.296 1.00 98.12 93 ALA A N 1
ATOM 706 C CA . ALA A 1 93 ? -21.525 -2.276 23.471 1.00 98.12 93 ALA A CA 1
ATOM 707 C C . ALA A 1 93 ? -21.174 -1.582 24.800 1.00 98.12 93 ALA A C 1
ATOM 709 O O . ALA A 1 93 ? -21.683 -1.970 25.844 1.00 98.12 93 ALA A O 1
ATOM 710 N N . ALA A 1 94 ? -20.309 -0.567 24.773 1.00 98.12 94 ALA A N 1
ATOM 711 C CA . ALA A 1 94 ? -19.858 0.139 25.964 1.00 98.12 94 ALA A CA 1
ATOM 712 C C . ALA A 1 94 ? -20.992 0.892 26.688 1.00 98.12 94 ALA A C 1
ATOM 714 O O . ALA A 1 94 ? -21.617 1.807 26.137 1.00 98.12 94 ALA A O 1
ATOM 715 N N . GLU A 1 95 ? -21.186 0.554 27.962 1.00 97.88 95 GLU A N 1
ATOM 716 C CA . GLU A 1 95 ? -22.187 1.169 28.843 1.00 97.88 95 GLU A CA 1
ATOM 717 C C . GLU A 1 95 ? -21.623 2.357 29.633 1.00 97.88 95 GLU A C 1
ATOM 719 O O . GLU A 1 95 ? -22.361 3.275 29.997 1.00 97.88 95 GLU A O 1
ATOM 724 N N . THR A 1 96 ? -20.305 2.381 29.858 1.00 98.38 96 THR A N 1
ATOM 725 C CA . THR A 1 96 ? -19.627 3.452 30.594 1.00 98.38 96 THR A CA 1
ATOM 726 C C . THR A 1 96 ? -18.862 4.394 29.668 1.00 98.38 96 THR A C 1
ATOM 728 O O . THR A 1 96 ? -18.516 4.073 28.527 1.00 98.38 96 THR A O 1
ATOM 731 N N . LEU A 1 97 ? -18.574 5.599 30.167 1.00 97.75 97 LEU A N 1
ATOM 732 C CA . LEU A 1 97 ? -17.758 6.564 29.433 1.00 97.75 97 LEU A CA 1
ATOM 733 C C . LEU A 1 97 ? -16.317 6.070 29.241 1.00 97.75 97 LEU A C 1
ATOM 735 O O . LEU A 1 97 ? -15.723 6.332 28.195 1.00 97.75 97 LEU A O 1
ATOM 739 N N . ASP A 1 98 ? -15.762 5.368 30.226 1.00 98.12 98 ASP A N 1
ATOM 740 C CA . ASP A 1 98 ? -14.384 4.883 30.161 1.00 98.12 98 ASP A CA 1
ATOM 741 C C . ASP A 1 98 ? -14.243 3.726 29.166 1.00 98.12 98 ASP A C 1
ATOM 743 O O . ASP A 1 98 ? -13.303 3.729 28.371 1.00 98.12 98 ASP A O 1
ATOM 747 N N . ASP A 1 99 ? -15.232 2.834 29.078 1.00 97.44 99 ASP A N 1
ATOM 748 C CA . ASP A 1 99 ? -15.263 1.790 28.044 1.00 97.44 99 ASP A CA 1
ATOM 749 C C . ASP A 1 99 ? -15.393 2.389 26.638 1.00 97.44 99 ASP A C 1
ATOM 751 O O . ASP A 1 99 ? -14.711 1.963 25.702 1.00 97.44 99 ASP A O 1
ATOM 755 N N . LYS A 1 100 ? -16.211 3.441 26.479 1.00 97.88 100 LYS A N 1
ATOM 756 C CA . LYS A 1 100 ? -16.305 4.170 25.204 1.00 97.88 100 LYS A CA 1
ATOM 757 C C . LYS A 1 100 ? -14.976 4.801 24.811 1.00 97.88 100 LYS A C 1
ATOM 759 O O . LYS A 1 100 ? -14.604 4.747 23.640 1.00 97.88 100 LYS A O 1
ATOM 764 N N . ARG A 1 101 ? -14.248 5.381 25.770 1.00 98.19 101 ARG A N 1
ATOM 765 C CA . ARG A 1 101 ? -12.907 5.941 25.535 1.00 98.19 101 ARG A CA 1
ATOM 766 C C . ARG A 1 101 ? -11.916 4.856 25.133 1.00 98.19 101 ARG A C 1
ATOM 768 O O . ARG A 1 101 ? -11.176 5.059 24.176 1.00 98.19 101 ARG A O 1
ATOM 775 N N . LEU A 1 102 ? -11.939 3.701 25.795 1.00 97.19 102 LEU A N 1
ATOM 776 C CA . LEU A 1 102 ? -11.070 2.579 25.448 1.00 97.19 102 LEU A CA 1
ATOM 777 C C . LEU A 1 102 ? -11.348 2.064 24.027 1.00 97.19 102 LEU A C 1
ATOM 779 O O . LEU A 1 102 ? -10.421 1.923 23.232 1.00 97.19 102 LEU A O 1
ATOM 783 N N . ALA A 1 103 ? -12.617 1.867 23.662 1.00 98.06 103 ALA A N 1
ATOM 784 C CA . ALA A 1 103 ? -12.991 1.480 22.302 1.00 98.06 103 ALA A CA 1
ATOM 785 C C . ALA A 1 103 ? -12.601 2.546 21.259 1.00 98.06 103 ALA A C 1
ATOM 787 O O . ALA A 1 103 ? -12.217 2.227 20.131 1.00 98.06 103 ALA A O 1
ATOM 788 N N . PHE A 1 104 ? -12.643 3.826 21.640 1.00 98.19 104 PHE A N 1
ATOM 789 C CA . PHE A 1 104 ? -12.190 4.922 20.789 1.00 98.19 104 PHE A CA 1
ATOM 790 C C . PHE A 1 104 ? -10.678 4.875 20.508 1.00 98.19 104 PHE A C 1
ATOM 792 O O . PHE A 1 104 ? -10.262 5.215 19.400 1.00 98.19 104 PHE A O 1
ATOM 799 N N . GLU A 1 105 ? -9.848 4.389 21.437 1.00 98.38 105 GLU A N 1
ATOM 800 C CA . GLU A 1 105 ? -8.423 4.139 21.167 1.00 98.38 105 GLU A CA 1
ATOM 801 C C . GLU A 1 105 ? -8.227 3.093 20.061 1.00 98.38 105 GLU A C 1
ATOM 803 O O . GLU A 1 105 ? -7.395 3.283 19.173 1.00 98.38 105 GLU A O 1
ATOM 808 N N . THR A 1 106 ? -9.047 2.036 20.034 1.00 98.06 106 THR A N 1
ATOM 809 C CA . THR A 1 106 ? -9.036 1.045 18.944 1.00 98.06 106 THR A CA 1
ATOM 810 C C . THR A 1 106 ? -9.429 1.669 17.605 1.00 98.06 106 THR A C 1
ATOM 812 O O . THR A 1 106 ? -8.794 1.399 16.586 1.00 98.06 106 THR A O 1
ATOM 815 N N . LEU A 1 107 ? -10.431 2.552 17.589 1.00 98.44 107 LEU A N 1
ATOM 816 C CA . LEU A 1 107 ? -10.835 3.274 16.377 1.00 98.44 107 LEU A CA 1
ATOM 817 C C . LEU A 1 107 ? -9.732 4.214 15.868 1.00 98.44 107 LEU A C 1
ATOM 819 O O . LEU A 1 107 ? -9.490 4.293 14.661 1.00 98.44 107 LEU A O 1
ATOM 823 N N . LYS A 1 108 ? -9.022 4.898 16.774 1.00 98.50 108 LYS A N 1
ATOM 824 C CA . LYS A 1 108 ? -7.846 5.704 16.413 1.00 98.50 108 LYS A CA 1
ATOM 825 C C . LYS A 1 108 ? -6.726 4.837 15.849 1.00 98.50 108 LYS A C 1
ATOM 827 O O . LYS A 1 108 ? -6.149 5.205 14.828 1.00 98.50 108 LYS A O 1
ATOM 832 N N . ALA A 1 109 ? -6.456 3.685 16.464 1.00 98.19 109 ALA A N 1
ATOM 833 C CA . ALA A 1 109 ? -5.486 2.729 15.946 1.00 98.19 109 ALA A CA 1
ATOM 834 C C . ALA A 1 109 ? -5.862 2.280 14.525 1.00 98.19 109 ALA A C 1
ATOM 836 O O . ALA A 1 109 ? -5.025 2.365 13.633 1.00 98.19 109 ALA A O 1
ATOM 837 N N . ALA A 1 110 ? -7.132 1.935 14.272 1.00 98.25 110 ALA A N 1
ATOM 838 C CA . ALA A 1 110 ? -7.615 1.579 12.935 1.00 98.25 110 ALA A CA 1
ATOM 839 C C . ALA A 1 110 ? -7.368 2.690 11.901 1.00 98.25 110 ALA A C 1
ATOM 841 O O . ALA A 1 110 ? -6.884 2.419 10.801 1.00 98.25 110 ALA A O 1
ATOM 842 N N . LYS A 1 111 ? -7.638 3.953 12.257 1.00 98.00 111 LYS A N 1
ATOM 843 C CA . LYS A 1 111 ? -7.364 5.108 11.387 1.00 98.00 111 LYS A CA 1
ATOM 844 C C . LYS A 1 111 ? -5.873 5.250 11.070 1.00 98.00 111 LYS A C 1
ATOM 846 O O . LYS A 1 111 ? -5.512 5.374 9.902 1.00 98.00 111 LYS A O 1
ATOM 851 N N . ILE A 1 112 ? -5.016 5.213 12.089 1.00 98.38 112 ILE A N 1
ATOM 852 C CA . ILE A 1 112 ? -3.559 5.345 11.924 1.00 98.38 112 ILE A CA 1
ATOM 853 C C . ILE A 1 112 ? -3.012 4.194 11.071 1.00 98.38 112 ILE A C 1
ATOM 855 O O . ILE A 1 112 ? -2.213 4.421 10.159 1.00 98.38 112 ILE A O 1
ATOM 859 N N . SER A 1 113 ? -3.476 2.966 11.317 1.00 98.06 113 SER A N 1
ATOM 860 C CA . SER A 1 113 ? -3.126 1.794 10.513 1.00 98.06 113 SER A CA 1
ATOM 861 C C . SER A 1 113 ? -3.570 1.954 9.060 1.00 98.06 113 SER A C 1
ATOM 863 O O . SER A 1 113 ? -2.779 1.678 8.166 1.00 98.06 113 SER A O 1
ATOM 865 N N . SER A 1 114 ? -4.781 2.464 8.807 1.00 98.12 114 SER A N 1
ATOM 866 C CA . SER A 1 114 ? -5.279 2.725 7.450 1.00 98.12 114 SER A CA 1
ATOM 867 C C . SER A 1 114 ? -4.407 3.722 6.686 1.00 98.12 114 SER A C 1
ATOM 869 O O . SER A 1 114 ? -4.098 3.502 5.516 1.00 98.12 114 SER A O 1
ATOM 871 N N . GLU A 1 115 ? -4.016 4.827 7.321 1.00 98.12 115 GLU A N 1
ATOM 872 C CA . GLU A 1 115 ? -3.178 5.856 6.691 1.00 98.12 115 GLU A CA 1
ATOM 873 C C . GLU A 1 115 ? -1.763 5.337 6.424 1.00 98.12 115 GLU A C 1
ATOM 875 O O . GLU A 1 115 ? -1.222 5.514 5.331 1.00 98.12 115 GLU A O 1
ATOM 880 N N . THR A 1 116 ? -1.191 4.631 7.400 1.00 98.12 116 THR A N 1
ATOM 881 C CA . THR A 1 116 ? 0.124 3.995 7.264 1.00 98.12 116 THR A CA 1
ATOM 882 C C . THR A 1 116 ? 0.119 2.981 6.125 1.00 98.12 116 THR A C 1
ATOM 884 O O . THR A 1 116 ? 0.994 3.022 5.259 1.00 98.12 116 THR A O 1
ATOM 887 N N . LEU A 1 117 ? -0.898 2.116 6.080 1.00 97.69 117 LEU A N 1
ATOM 888 C CA . LEU A 1 117 ? -1.039 1.104 5.041 1.00 97.69 117 LEU A CA 1
ATOM 889 C C . LEU A 1 117 ? -1.203 1.740 3.659 1.00 97.69 117 LEU A C 1
ATOM 891 O O . LEU A 1 117 ? -0.531 1.330 2.719 1.00 97.69 117 LEU A O 1
ATOM 895 N N . THR A 1 118 ? -2.014 2.794 3.543 1.00 96.00 118 THR A N 1
ATOM 896 C CA . THR A 1 118 ? -2.194 3.528 2.279 1.00 96.00 118 THR A CA 1
ATOM 897 C C . THR A 1 118 ? -0.861 4.045 1.737 1.00 96.00 118 THR A C 1
ATOM 899 O O . THR A 1 118 ? -0.580 3.918 0.545 1.00 96.00 118 THR A O 1
ATOM 902 N N . ASN A 1 119 ? -0.012 4.602 2.605 1.00 94.75 119 ASN A N 1
ATOM 903 C CA . ASN A 1 119 ? 1.298 5.108 2.201 1.00 94.75 119 ASN A CA 1
ATOM 904 C C . ASN A 1 119 ? 2.239 3.982 1.757 1.00 94.75 119 ASN A C 1
ATOM 906 O O . ASN A 1 119 ? 2.875 4.111 0.711 1.00 94.75 119 ASN A O 1
ATOM 910 N N . LEU A 1 120 ? 2.294 2.877 2.507 1.00 95.88 120 LEU A N 1
ATOM 911 C CA . LEU A 1 120 ? 3.117 1.715 2.162 1.00 95.88 120 LEU A CA 1
ATOM 912 C C . LEU A 1 120 ? 2.698 1.107 0.823 1.00 95.88 120 LEU A C 1
ATOM 914 O O . LEU A 1 120 ? 3.531 0.940 -0.067 1.00 95.88 120 LEU A O 1
ATOM 918 N N . GLN A 1 121 ? 1.400 0.857 0.649 1.00 95.56 121 GLN A N 1
ATOM 919 C CA . GLN A 1 121 ? 0.861 0.290 -0.582 1.00 95.56 121 GLN A CA 1
ATOM 920 C C . GLN A 1 121 ? 1.107 1.218 -1.767 1.00 95.56 121 GLN A C 1
ATOM 922 O O . GLN A 1 121 ? 1.535 0.758 -2.819 1.00 95.56 121 GLN A O 1
ATOM 927 N N . ARG A 1 122 ? 0.926 2.533 -1.603 1.00 93.44 122 ARG A N 1
ATOM 928 C CA . ARG A 1 122 ? 1.250 3.507 -2.652 1.00 93.44 122 ARG A CA 1
ATOM 929 C C . ARG A 1 122 ? 2.729 3.465 -3.037 1.00 93.44 122 ARG A C 1
ATOM 931 O O . ARG A 1 122 ? 3.040 3.443 -4.224 1.00 93.44 122 ARG A O 1
ATOM 938 N N . MET A 1 123 ? 3.641 3.480 -2.063 1.00 91.50 123 MET A N 1
ATOM 939 C CA . MET A 1 123 ? 5.084 3.424 -2.331 1.00 91.50 123 MET A CA 1
ATOM 940 C C . MET A 1 123 ? 5.457 2.163 -3.110 1.00 91.50 123 MET A C 1
ATOM 942 O O . MET A 1 123 ? 6.186 2.237 -4.097 1.00 91.50 123 MET A O 1
ATOM 946 N N . GLU A 1 124 ? 4.903 1.028 -2.700 1.00 92.88 124 GLU A N 1
ATOM 947 C CA . GLU A 1 124 ? 5.136 -0.256 -3.343 1.00 92.88 124 GLU A CA 1
ATOM 948 C C . GLU A 1 124 ? 4.534 -0.323 -4.752 1.00 92.88 124 GLU A C 1
ATOM 950 O O . GLU A 1 124 ? 5.197 -0.708 -5.712 1.00 92.88 124 GLU A O 1
ATOM 955 N N . ARG A 1 125 ? 3.295 0.135 -4.936 1.00 91.31 125 ARG A N 1
ATOM 956 C CA . ARG A 1 125 ? 2.666 0.190 -6.263 1.00 91.31 125 ARG A CA 1
ATOM 957 C C . ARG A 1 125 ? 3.462 1.058 -7.228 1.00 91.31 125 ARG A C 1
ATOM 959 O O . ARG A 1 125 ? 3.628 0.675 -8.382 1.00 91.31 125 ARG A O 1
ATOM 966 N N . VAL A 1 126 ? 4.002 2.182 -6.758 1.00 86.69 126 VAL A N 1
ATOM 967 C CA . VAL A 1 126 ? 4.890 3.039 -7.555 1.00 86.69 126 VAL A CA 1
ATOM 968 C C . VAL A 1 126 ? 6.192 2.317 -7.908 1.00 86.69 126 VAL A C 1
ATOM 970 O O . VAL A 1 126 ? 6.598 2.364 -9.068 1.00 86.69 126 VAL A O 1
ATOM 973 N N . SER A 1 127 ? 6.837 1.614 -6.969 1.00 84.50 127 SER A N 1
ATOM 974 C CA . SER A 1 127 ? 8.077 0.878 -7.269 1.00 84.50 127 SER A CA 1
ATOM 975 C C . SER A 1 127 ? 7.867 -0.286 -8.239 1.00 84.50 127 SER A C 1
ATOM 977 O O . SER A 1 127 ? 8.783 -0.627 -8.982 1.00 84.50 127 SER A O 1
ATOM 979 N N . HIS A 1 128 ? 6.662 -0.861 -8.265 1.00 84.19 128 HIS A N 1
ATOM 980 C CA . HIS A 1 128 ? 6.263 -1.917 -9.198 1.00 84.19 128 HIS A CA 1
ATOM 981 C C . HIS A 1 128 ? 5.618 -1.399 -10.498 1.00 84.19 128 HIS A C 1
ATOM 983 O O . HIS A 1 128 ? 5.230 -2.205 -11.339 1.00 84.19 128 HIS A O 1
ATOM 989 N N . GLY A 1 129 ? 5.487 -0.080 -10.686 1.00 80.94 129 GLY A N 1
ATOM 990 C CA . GLY A 1 129 ? 4.865 0.499 -11.885 1.00 80.94 129 GLY A CA 1
ATOM 991 C C . GLY A 1 129 ? 3.361 0.225 -12.024 1.00 80.94 129 GLY A C 1
ATOM 992 O O . GLY A 1 129 ? 2.827 0.298 -13.124 1.00 80.94 129 GLY A O 1
ATOM 993 N N . LEU A 1 130 ? 2.673 -0.108 -10.927 1.00 83.88 130 LEU A N 1
ATOM 994 C CA . LEU A 1 130 ? 1.235 -0.409 -10.908 1.00 83.88 130 LEU A CA 1
ATOM 995 C C . LEU A 1 130 ? 0.360 0.844 -10.825 1.00 83.88 130 LEU A C 1
ATOM 997 O O . LEU A 1 130 ? -0.811 0.802 -11.198 1.00 83.88 130 LEU A O 1
ATOM 1001 N N . ASP A 1 131 ? 0.919 1.945 -10.322 1.00 79.50 131 ASP A N 1
ATOM 1002 C CA . ASP A 1 131 ? 0.267 3.253 -10.294 1.00 79.50 131 ASP A CA 1
ATOM 1003 C C . ASP A 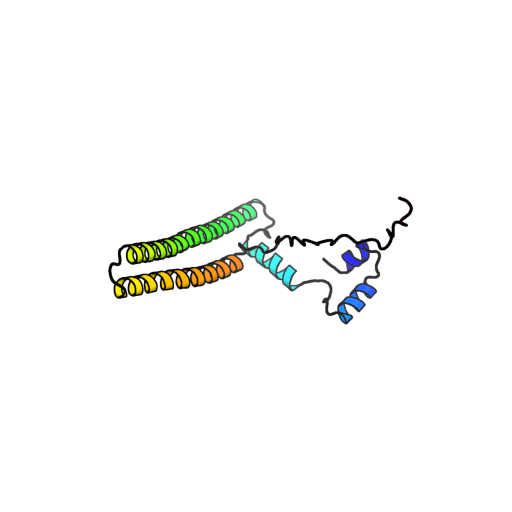1 131 ? 0.863 4.135 -11.388 1.00 79.50 131 ASP A C 1
ATOM 1005 O O . ASP A 1 131 ? 1.680 5.026 -11.145 1.00 79.50 131 ASP A O 1
ATOM 1009 N N . ASP A 1 132 ? 0.454 3.857 -12.622 1.00 57.34 132 ASP A N 1
ATOM 1010 C CA . ASP A 1 132 ? 0.841 4.654 -13.775 1.00 57.34 132 ASP A CA 1
ATOM 1011 C C . ASP A 1 132 ? -0.003 5.940 -13.779 1.00 57.34 132 ASP A C 1
ATOM 1013 O O . ASP A 1 132 ? -1.188 5.956 -14.109 1.00 57.34 132 ASP A O 1
ATOM 1017 N N . ALA A 1 133 ? 0.606 7.058 -13.376 1.00 54.53 133 ALA A N 1
ATOM 1018 C CA . ALA A 1 133 ? -0.000 8.391 -13.467 1.00 54.53 133 ALA A CA 1
ATOM 1019 C C . ALA A 1 133 ? -0.137 8.889 -14.925 1.00 54.53 133 ALA A C 1
ATOM 1021 O O . ALA A 1 133 ? -0.487 10.046 -15.167 1.00 54.53 133 ALA A O 1
ATOM 1022 N N . THR A 1 134 ? 0.120 8.024 -15.902 1.00 45.19 134 THR A N 1
ATOM 1023 C CA . THR A 1 134 ? 0.021 8.255 -17.341 1.00 45.19 134 THR A CA 1
ATOM 1024 C C . THR A 1 134 ? -1.443 8.193 -17.791 1.00 45.19 134 THR A C 1
ATOM 1026 O O . THR A 1 134 ? -1.852 7.307 -18.532 1.00 45.19 134 THR A O 1
ATOM 1029 N N . GLY A 1 135 ? -2.280 9.117 -17.311 1.00 46.25 135 GLY A N 1
ATOM 1030 C CA . GLY A 1 135 ? -3.687 9.151 -17.733 1.00 46.25 135 GLY A CA 1
ATOM 1031 C C . GLY A 1 135 ? -4.668 9.919 -16.859 1.00 46.25 135 GLY A C 1
ATOM 1032 O O . GLY A 1 135 ? -5.871 9.835 -17.112 1.00 46.25 135 GLY A O 1
ATOM 1033 N N . LYS A 1 136 ? -4.219 10.680 -15.849 1.00 43.25 136 LYS A N 1
ATOM 1034 C CA . LYS A 1 136 ? -5.125 11.626 -15.181 1.00 43.25 136 LYS A CA 1
ATOM 1035 C C . LYS A 1 136 ? -5.509 12.712 -16.183 1.00 43.25 136 LYS A C 1
ATOM 1037 O O . LYS A 1 136 ? -4.787 13.683 -16.366 1.00 43.25 136 LYS A O 1
ATOM 1042 N N . THR A 1 137 ? -6.634 12.501 -16.857 1.00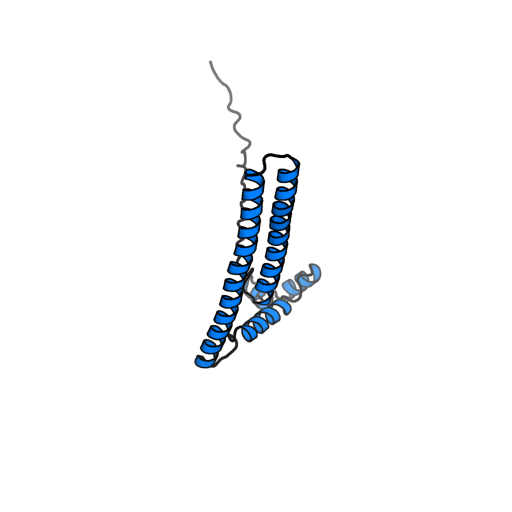 48.81 137 THR A N 1
ATOM 1043 C CA . THR A 1 137 ? -7.273 13.514 -17.690 1.00 48.81 137 THR A CA 1
ATOM 1044 C C . THR A 1 137 ? -7.712 14.626 -16.750 1.00 48.81 137 THR A C 1
ATOM 1046 O O . THR A 1 137 ? -8.594 14.429 -15.915 1.00 48.81 137 THR A O 1
ATOM 1049 N N . GLU A 1 138 ? -7.041 15.768 -16.828 1.00 62.91 138 GLU A N 1
ATOM 1050 C CA . GLU A 1 138 ? -7.448 16.965 -16.110 1.00 62.91 138 GLU A CA 1
ATOM 1051 C C . GLU A 1 138 ? -8.727 17.491 -16.767 1.00 62.91 138 GLU A C 1
ATOM 1053 O O . GLU A 1 138 ? -8.711 17.993 -17.889 1.00 62.91 138 GLU A O 1
ATOM 1058 N N . ILE A 1 139 ? -9.867 17.313 -16.096 1.00 71.12 139 ILE A N 1
ATOM 1059 C CA . ILE A 1 139 ? -11.123 17.925 -16.530 1.00 71.12 139 ILE A CA 1
ATOM 1060 C C . ILE A 1 139 ? -11.086 19.382 -16.070 1.00 71.12 139 ILE A C 1
ATOM 1062 O O . ILE A 1 139 ? -11.369 19.686 -14.911 1.00 71.12 139 ILE A O 1
ATOM 1066 N N . VAL A 1 140 ? -10.731 20.284 -16.983 1.00 76.12 140 VAL A N 1
ATOM 1067 C CA . VAL A 1 140 ? -10.842 21.730 -16.768 1.00 76.12 140 VAL A CA 1
ATOM 1068 C C . VAL A 1 140 ? -12.303 22.127 -16.977 1.00 76.12 140 VAL A C 1
ATOM 1070 O O . VAL A 1 140 ? -12.809 22.110 -18.097 1.00 76.12 140 VAL A O 1
ATOM 1073 N N . ILE A 1 141 ? -13.006 22.464 -15.893 1.00 75.12 141 ILE A N 1
ATOM 1074 C CA . ILE A 1 141 ? -14.353 23.041 -15.975 1.00 75.12 141 ILE A CA 1
ATOM 1075 C C . ILE A 1 141 ? -14.203 24.560 -16.088 1.00 75.12 141 ILE A C 1
ATOM 1077 O O . ILE A 1 141 ? -14.091 25.258 -15.079 1.00 75.12 141 ILE A O 1
ATOM 1081 N N . GLU A 1 142 ? -14.214 25.080 -17.314 1.00 68.25 142 GLU A N 1
ATOM 1082 C CA . GLU A 1 142 ? -14.329 26.520 -17.546 1.00 68.25 142 GLU A CA 1
ATOM 1083 C C . GLU A 1 142 ? -15.771 26.969 -17.281 1.00 68.25 142 GLU A C 1
ATOM 1085 O O . GLU A 1 142 ? -16.712 26.561 -17.963 1.00 68.25 142 GLU A O 1
ATOM 1090 N N . ARG A 1 143 ? -15.966 27.815 -16.265 1.00 61.41 143 ARG A N 1
ATOM 1091 C CA . ARG A 1 143 ? -17.247 28.497 -16.047 1.00 61.41 143 ARG A CA 1
ATOM 1092 C C . ARG A 1 143 ? -17.261 29.772 -16.882 1.00 61.41 143 ARG A C 1
ATOM 1094 O O . ARG A 1 143 ? -16.669 30.770 -16.477 1.00 61.41 143 ARG A O 1
ATOM 1101 N N . SER A 1 144 ? -17.951 29.760 -18.019 1.00 64.38 144 SER A N 1
ATOM 1102 C CA . SER A 1 144 ? -18.298 30.996 -18.717 1.00 64.38 144 SER A CA 1
ATOM 1103 C C . SER A 1 144 ? -19.469 31.659 -17.988 1.00 64.38 144 SER A C 1
ATOM 1105 O O . SER A 1 144 ? -20.621 31.241 -18.082 1.00 64.38 144 SER A O 1
ATOM 1107 N N . TYR A 1 145 ? -19.180 32.699 -17.208 1.00 58.78 145 TYR A N 1
ATOM 1108 C CA . TYR A 1 145 ? -20.226 33.640 -16.821 1.00 58.78 145 TYR A CA 1
ATOM 1109 C C . TYR A 1 145 ? -20.590 34.416 -18.086 1.00 58.78 145 TYR A C 1
ATOM 1111 O O . TYR A 1 145 ? -19.728 35.067 -18.675 1.00 58.78 145 TYR A O 1
ATOM 1119 N N . GLY A 1 146 ? -21.834 34.254 -18.546 1.00 48.66 146 GLY A N 1
ATOM 1120 C CA . GLY A 1 146 ? -22.340 34.900 -19.752 1.00 48.66 146 GLY A CA 1
ATOM 1121 C C . GLY A 1 146 ? -21.993 36.385 -19.759 1.00 48.66 146 GLY A C 1
ATOM 1122 O O . GLY A 1 146 ? -22.215 37.092 -18.776 1.00 48.66 146 GLY A O 1
ATOM 1123 N N . VAL A 1 147 ? -21.402 36.836 -20.862 1.00 49.88 147 VAL A N 1
ATOM 1124 C CA . VAL A 1 147 ? -21.115 38.247 -21.100 1.00 49.88 147 VAL A CA 1
ATOM 1125 C C . VAL A 1 147 ? -22.460 38.974 -21.120 1.00 49.88 147 VAL A C 1
ATOM 1127 O O . VAL A 1 147 ? -23.265 38.762 -22.021 1.00 49.88 147 VAL A O 1
ATOM 1130 N N . MET A 1 148 ? -22.734 39.787 -20.101 1.00 43.00 148 MET A N 1
ATOM 1131 C CA . MET A 1 148 ? -23.852 40.726 -20.137 1.00 43.00 148 MET A CA 1
ATOM 1132 C C . MET A 1 148 ? -23.499 41.801 -21.166 1.00 43.00 148 MET A C 1
ATOM 1134 O O . MET A 1 148 ? -22.627 42.633 -20.910 1.00 43.00 148 MET A O 1
ATOM 1138 N N . GLU A 1 149 ? -24.127 41.763 -22.342 1.00 44.72 149 GLU A N 1
ATOM 1139 C CA . GLU A 1 149 ? -23.989 42.841 -23.320 1.00 44.72 149 GLU A CA 1
ATOM 1140 C C . GLU A 1 149 ? -24.567 44.149 -22.747 1.00 44.72 149 GLU A C 1
ATOM 1142 O O . GLU A 1 149 ? -25.705 44.171 -22.264 1.00 44.72 149 GLU A O 1
ATOM 1147 N N . PRO A 1 150 ? -23.818 45.263 -22.788 1.00 46.72 150 PRO A N 1
ATOM 1148 C CA . PRO A 1 150 ? -24.318 46.555 -22.356 1.00 46.72 150 PRO A CA 1
ATOM 1149 C C . PRO A 1 150 ? -25.127 47.175 -23.499 1.00 46.72 150 PRO A C 1
ATOM 1151 O O . PRO A 1 150 ? -24.563 47.805 -24.390 1.00 46.72 150 PRO A O 1
ATOM 1154 N N . GLY A 1 151 ? -26.452 47.009 -23.499 1.00 49.44 151 GLY A N 1
ATOM 1155 C CA . GLY A 1 151 ? -27.250 47.623 -24.562 1.00 49.44 151 GLY A CA 1
ATOM 1156 C C . GLY A 1 151 ? -28.730 47.276 -24.606 1.00 49.44 151 GLY A C 1
ATOM 1157 O O . GLY A 1 151 ? -29.213 46.857 -25.648 1.00 49.44 151 GLY A O 1
ATOM 1158 N N . ALA A 1 152 ? -29.474 47.481 -23.520 1.00 42.91 152 ALA A N 1
ATOM 1159 C CA . ALA A 1 152 ? -30.938 47.472 -23.589 1.00 42.91 152 ALA A CA 1
ATOM 1160 C C . ALA A 1 152 ? -31.555 48.489 -22.616 1.00 42.91 152 ALA A C 1
ATOM 1162 O O . ALA A 1 152 ? -32.306 48.135 -21.713 1.00 42.91 152 ALA A O 1
ATOM 1163 N N . ASN A 1 153 ? -31.241 49.777 -22.803 1.00 39.56 153 ASN A N 1
ATOM 1164 C CA . ASN A 1 153 ? -32.105 50.840 -22.288 1.00 39.56 153 ASN A CA 1
ATOM 1165 C C . ASN A 1 153 ? -33.312 50.950 -23.225 1.00 39.56 153 ASN A C 1
ATOM 1167 O O . ASN A 1 153 ? -33.265 51.635 -24.246 1.00 39.56 153 ASN A O 1
ATOM 1171 N N . GLY A 1 154 ? -34.376 50.225 -22.880 1.00 40.72 154 GLY A N 1
ATOM 1172 C CA . GLY A 1 154 ? -35.698 50.416 -23.459 1.00 40.72 154 GLY A CA 1
ATOM 1173 C C . GLY A 1 154 ? -36.216 51.801 -23.091 1.00 40.72 154 GLY A C 1
ATOM 1174 O O . GLY A 1 154 ? -36.427 52.102 -21.917 1.00 40.72 154 GLY A O 1
ATOM 1175 N N . ALA A 1 155 ? -36.381 52.642 -24.109 1.00 39.38 155 ALA A N 1
ATOM 1176 C CA . ALA A 1 155 ? -37.105 53.896 -24.024 1.00 39.38 155 ALA A CA 1
ATOM 1177 C C . ALA A 1 155 ? -38.526 53.622 -23.516 1.00 39.38 155 ALA A C 1
ATOM 1179 O O . ALA A 1 155 ? -39.267 52.834 -24.103 1.00 39.38 155 ALA A O 1
ATOM 1180 N N . GLY A 1 156 ? -38.878 54.258 -22.401 1.00 41.22 156 GLY A N 1
ATOM 1181 C CA . GLY A 1 156 ? -40.256 54.344 -21.959 1.00 41.22 156 GLY A CA 1
ATOM 1182 C C . GLY A 1 156 ? -41.010 55.317 -22.852 1.00 41.22 156 GLY A C 1
ATOM 1183 O O . GLY A 1 156 ? -40.619 56.475 -22.954 1.00 41.22 156 GLY A O 1
ATOM 1184 N N . GLU A 1 157 ? -42.103 54.850 -23.444 1.00 36.31 157 GLU A N 1
ATOM 1185 C CA . GLU A 1 157 ? -43.192 55.698 -23.908 1.00 36.31 157 GLU A CA 1
ATOM 1186 C C . GLU A 1 157 ? -44.537 54.982 -23.690 1.00 36.31 157 GLU A C 1
ATOM 1188 O O . GLU A 1 157 ? -44.757 53.878 -24.180 1.00 36.31 157 GLU A O 1
ATOM 1193 N N . LEU A 1 158 ? -45.411 55.700 -22.970 1.00 38.84 158 LEU A N 1
ATOM 1194 C CA . LEU A 1 158 ? -46.864 55.805 -23.163 1.00 38.84 158 LEU A CA 1
ATOM 1195 C C . LEU A 1 158 ? -47.755 54.627 -22.714 1.00 38.84 158 LEU A C 1
ATOM 1197 O O . LEU A 1 158 ? -48.109 53.762 -23.509 1.00 38.84 158 LEU A O 1
ATOM 1201 N N . LEU A 1 159 ? -48.231 54.662 -21.462 1.00 37.19 159 LEU A N 1
ATOM 1202 C CA . LEU A 1 159 ? -49.503 55.282 -21.015 1.00 37.19 159 LEU A CA 1
ATOM 1203 C C . LEU A 1 159 ? -49.823 54.870 -19.569 1.00 37.19 159 LEU A C 1
ATOM 1205 O O . LEU A 1 159 ? -49.780 53.657 -19.273 1.00 37.19 159 LEU A O 1
#

Sequence (159 aa):
MSFGLLASRYGIDKAAIVRRAKAEGWGDGTDAAEMVRRKAMAQVTGTAITDPEKRAAAIDTAAELAADVIRRHQAEAEQVRELLWRGLEAHRAAETLDDKRLAFETLKAAKISSETLTNLQRMERVSHGLDDATGKTEIVIERSYGVMEPGANGAGELL